Protein AF-A0A933BM04-F1 (afdb_monomer)

Mean predicted aligned error: 14.07 Å

Nearest PDB structures (foldseek):
  3cnq-assembly1_P  TM=7.559E-01  e=2.272E-02  Bacillus amyloliquefaciens
  8gkp-assembly2_J  TM=4.629E-01  e=4.193E-02  Aspergillus fumigatus Af293
  3ia0-assembly1_A  TM=4.689E-01  e=8.984E-01  Escherichia coli K-12
  4axi-assembly1_A  TM=4.474E-01  e=6.613E-01  Clostridioides difficile 630
  7c06-assembly8_V  TM=3.332E-01  e=3.679E+00  Schizosaccharomyces pombe 972h-

Solvent-accessible surface area (backbone atoms only — not comparable to full-atom values): 9909 Å² total; per-residue (Å²): 134,84,86,87,86,80,88,87,80,85,89,84,90,79,85,80,75,79,79,75,76,79,78,77,75,79,62,43,52,49,66,72,53,51,55,42,7,71,74,64,57,44,37,48,28,37,38,37,40,74,62,95,81,71,65,65,92,76,44,96,42,74,66,54,44,52,52,52,34,50,52,34,53,51,52,54,58,47,53,60,54,64,38,59,94,42,56,68,47,84,74,42,80,49,66,89,48,48,42,37,32,33,36,30,20,53,66,26,48,50,43,49,54,72,30,94,53,50,64,34,45,43,72,65,68,89,75,76,85,81,78,72,83,82,73,79,78,81,83,86,81,76,79,85,83,78,84,84,87,87,89,88,134

Radius of gyration: 33.03 Å; Cα contacts (8 Å, |Δi|>4): 166; chains: 1; bounding box: 132×65×50 Å

Structure (mmCIF, N/CA/C/O backbone):
data_AF-A0A933BM04-F1
#
_entry.id   AF-A0A933BM04-F1
#
loop_
_atom_site.group_PDB
_atom_site.id
_atom_site.type_symbol
_atom_site.label_atom_id
_atom_site.label_alt_id
_atom_site.label_comp_id
_atom_site.label_asym_id
_atom_site.label_entity_id
_atom_site.label_seq_id
_atom_site.pdbx_PDB_ins_code
_atom_site.Cartn_x
_atom_site.Cartn_y
_atom_site.Cartn_z
_atom_site.occupancy
_atom_site.B_iso_or_equiv
_atom_site.auth_seq_id
_atom_site.auth_comp_id
_atom_site.auth_asym_id
_atom_site.auth_atom_id
_atom_site.pdbx_PDB_model_num
ATOM 1 N N . MET A 1 1 ? -63.195 -53.039 -25.013 1.00 43.38 1 MET A N 1
ATOM 2 C CA . MET A 1 1 ? -62.745 -54.274 -24.335 1.00 43.38 1 MET A CA 1
ATOM 3 C C . MET A 1 1 ? -61.601 -53.900 -23.401 1.00 43.38 1 MET A C 1
ATOM 5 O O . MET A 1 1 ? -60.732 -53.162 -23.844 1.00 43.38 1 MET A O 1
ATOM 9 N N . GLY A 1 2 ? -61.626 -54.316 -22.130 1.00 51.75 2 GLY A N 1
ATOM 10 C CA . GLY A 1 2 ? -60.440 -54.238 -21.255 1.00 51.75 2 GLY A CA 1
ATOM 11 C C . GLY A 1 2 ? -59.415 -55.338 -21.602 1.00 51.75 2 GLY A C 1
ATOM 12 O O . GLY A 1 2 ? -59.671 -56.084 -22.546 1.00 51.75 2 GLY A O 1
ATOM 13 N N . PRO A 1 3 ? -58.302 -55.477 -20.853 1.00 61.31 3 PRO A N 1
ATOM 14 C CA . PRO A 1 3 ? -58.324 -55.475 -19.390 1.00 61.31 3 PRO A CA 1
ATOM 15 C C . PRO A 1 3 ? -57.399 -54.455 -18.705 1.00 61.31 3 PRO A C 1
ATOM 17 O O . PRO A 1 3 ? -56.577 -53.780 -19.315 1.00 61.31 3 PRO A O 1
ATOM 20 N N . LYS A 1 4 ? -57.594 -54.347 -17.388 1.00 55.91 4 LYS A N 1
ATOM 21 C CA . LYS A 1 4 ? -56.831 -53.517 -16.451 1.00 55.91 4 LYS A CA 1
ATOM 22 C C . LYS A 1 4 ? -55.810 -54.404 -15.737 1.00 55.91 4 LYS A C 1
ATOM 24 O O . LYS A 1 4 ? -56.210 -55.462 -15.257 1.00 55.91 4 LYS A O 1
ATOM 29 N N . THR A 1 5 ? -54.600 -53.905 -15.499 1.00 57.09 5 THR A N 1
ATOM 30 C CA . THR A 1 5 ? -53.730 -54.440 -14.439 1.00 57.09 5 THR A CA 1
ATOM 31 C C . THR A 1 5 ? -53.141 -53.278 -13.641 1.00 57.09 5 THR A C 1
ATOM 33 O O . THR A 1 5 ? -52.682 -52.291 -14.209 1.00 57.09 5 THR A O 1
ATOM 36 N N . ARG A 1 6 ? -53.246 -53.362 -12.314 1.00 63.88 6 ARG A N 1
ATOM 37 C CA . ARG A 1 6 ? -52.754 -52.397 -11.312 1.00 63.88 6 ARG A CA 1
ATOM 38 C C . ARG A 1 6 ? -51.817 -53.136 -10.344 1.00 63.88 6 ARG A C 1
ATOM 40 O O . ARG A 1 6 ? -51.779 -54.361 -10.405 1.00 63.88 6 ARG A O 1
ATOM 47 N N . PHE A 1 7 ? -51.210 -52.394 -9.402 1.00 48.25 7 PHE A N 1
ATOM 48 C CA . PHE A 1 7 ? -50.323 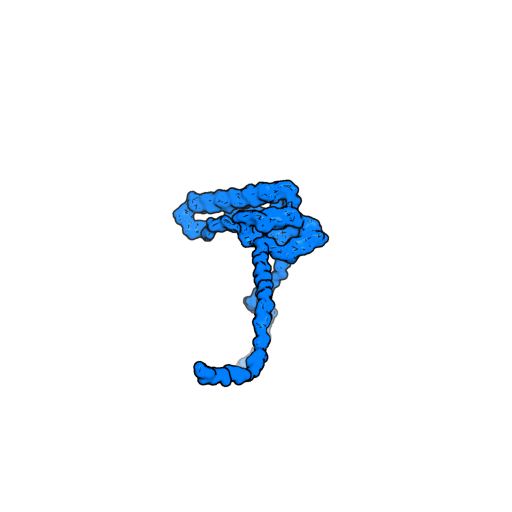-52.880 -8.318 1.00 48.25 7 PHE A CA 1
ATOM 49 C C . PHE A 1 7 ? -48.923 -53.301 -8.829 1.00 48.25 7 PHE A C 1
ATOM 51 O O . PHE A 1 7 ? -48.811 -53.706 -9.977 1.00 48.25 7 PHE A O 1
ATOM 58 N N . PHE A 1 8 ? -47.796 -53.221 -8.108 1.00 46.62 8 PHE A N 1
ATOM 59 C CA . PHE A 1 8 ? -47.396 -52.751 -6.756 1.00 46.62 8 PHE A CA 1
ATOM 60 C C . PHE A 1 8 ? -45.856 -52.462 -6.822 1.00 46.62 8 PHE A C 1
ATOM 62 O O . PHE A 1 8 ? -45.262 -52.789 -7.844 1.00 46.62 8 PHE A O 1
ATOM 69 N N . LEU A 1 9 ? -45.082 -51.911 -5.869 1.00 41.41 9 LEU A N 1
ATOM 70 C CA . LEU A 1 9 ? -45.217 -51.288 -4.530 1.00 41.41 9 LEU A CA 1
ATOM 71 C C . LEU A 1 9 ? -43.882 -50.529 -4.250 1.00 41.41 9 LEU A C 1
ATOM 73 O O . LEU A 1 9 ? -42.860 -50.962 -4.7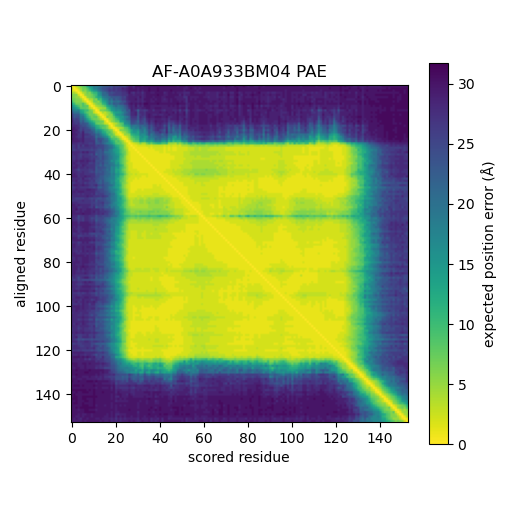70 1.00 41.41 9 LEU A O 1
ATOM 77 N N . SER A 1 10 ? -43.857 -49.500 -3.376 1.00 46.53 10 SER A N 1
ATOM 78 C CA . SER A 1 10 ? -42.660 -48.743 -2.892 1.00 46.53 10 SER A CA 1
ATOM 79 C C . SER A 1 10 ? -41.875 -47.935 -3.958 1.00 46.53 10 SER A C 1
ATOM 81 O O . SER A 1 10 ? -41.697 -48.384 -5.077 1.00 46.53 10 SER A O 1
ATOM 83 N N . GLY A 1 11 ? -41.380 -46.713 -3.732 1.00 47.91 11 GLY A N 1
ATOM 84 C CA . GLY A 1 11 ? -41.292 -45.909 -2.510 1.00 47.91 11 GLY A CA 1
ATOM 85 C C . GLY A 1 11 ? -39.872 -45.883 -1.944 1.00 47.91 11 GLY A C 1
ATOM 86 O O . GLY A 1 11 ? -39.573 -46.698 -1.083 1.00 47.91 11 GLY A O 1
ATOM 87 N N . TRP A 1 12 ? -39.035 -44.934 -2.387 1.00 50.34 12 TRP A N 1
ATOM 88 C CA . TRP A 1 12 ? -37.791 -44.533 -1.711 1.00 50.34 12 TRP A CA 1
ATOM 89 C C . TRP A 1 12 ? -37.562 -43.020 -1.833 1.00 50.34 12 TRP A C 1
ATOM 91 O O . TRP A 1 12 ? -37.926 -42.395 -2.827 1.00 50.34 12 TRP A O 1
ATOM 101 N N . VAL A 1 13 ? -37.001 -42.446 -0.770 1.00 52.75 13 VAL A N 1
ATOM 102 C CA . VAL A 1 13 ? -36.815 -41.005 -0.540 1.00 52.75 13 VAL A CA 1
ATOM 103 C C . VAL A 1 13 ? -35.455 -40.538 -1.055 1.00 52.75 13 VAL A C 1
ATOM 105 O O . VAL A 1 13 ? -34.457 -41.204 -0.805 1.00 52.75 13 VAL A O 1
ATOM 108 N N . ALA A 1 14 ? -35.401 -39.341 -1.647 1.00 54.16 14 ALA A N 1
ATOM 109 C CA . ALA A 1 14 ? -34.202 -38.496 -1.645 1.00 54.16 14 ALA A CA 1
ATOM 110 C C . ALA A 1 14 ? -34.580 -37.015 -1.844 1.00 54.16 14 ALA A C 1
ATOM 112 O O . ALA A 1 14 ? -34.514 -36.476 -2.947 1.00 54.16 14 ALA A O 1
ATOM 113 N N . LEU A 1 15 ? -34.991 -36.347 -0.761 1.00 54.12 15 LEU A N 1
ATOM 114 C CA . LEU A 1 15 ? -35.047 -34.885 -0.725 1.00 54.12 15 LEU A CA 1
ATOM 115 C C . LEU A 1 15 ? -33.603 -34.363 -0.753 1.00 54.12 15 LEU A C 1
ATOM 117 O O . LEU A 1 15 ? -32.909 -34.419 0.262 1.00 54.12 15 LEU A O 1
ATOM 121 N N . LEU A 1 16 ? -33.144 -33.879 -1.908 1.00 52.88 16 LEU A N 1
ATOM 122 C CA . LEU A 1 16 ? -31.844 -33.220 -2.031 1.00 52.88 16 LEU A CA 1
ATOM 123 C C . LEU A 1 16 ? -31.887 -31.870 -1.303 1.00 52.88 16 LEU A C 1
ATOM 125 O O . LEU A 1 16 ? -32.221 -30.842 -1.893 1.00 52.88 16 LEU A O 1
ATOM 129 N N . LEU A 1 17 ? -31.534 -31.874 -0.014 1.00 58.25 17 LEU A N 1
ATOM 130 C CA . LEU A 1 17 ? -31.118 -30.656 0.676 1.00 58.25 17 LEU A CA 1
ATOM 131 C C . LEU A 1 17 ? -29.902 -30.097 -0.070 1.00 58.25 17 LEU A C 1
ATOM 133 O O . LEU A 1 17 ? -28.831 -30.705 -0.069 1.00 58.25 17 LEU A O 1
ATOM 137 N N . GLY A 1 18 ? -30.073 -28.938 -0.701 1.00 49.19 18 GLY A N 1
ATOM 138 C CA . GLY A 1 18 ? -28.970 -28.198 -1.293 1.00 49.19 18 GLY A CA 1
ATOM 139 C C . GLY A 1 18 ? -28.035 -27.700 -0.198 1.00 49.19 18 GLY A C 1
ATOM 140 O O . GLY A 1 18 ? -28.265 -26.635 0.370 1.00 49.19 18 GLY A O 1
ATOM 141 N N . ILE A 1 19 ? -26.977 -28.461 0.092 1.00 66.56 19 ILE A N 1
ATOM 142 C CA . ILE A 1 19 ? -25.849 -27.972 0.884 1.00 66.56 19 ILE A CA 1
ATOM 143 C C . ILE A 1 19 ? -25.129 -26.938 0.018 1.00 66.56 19 ILE A C 1
ATOM 145 O O . ILE A 1 19 ? -24.265 -27.271 -0.792 1.00 66.56 19 ILE A O 1
ATOM 149 N N . GL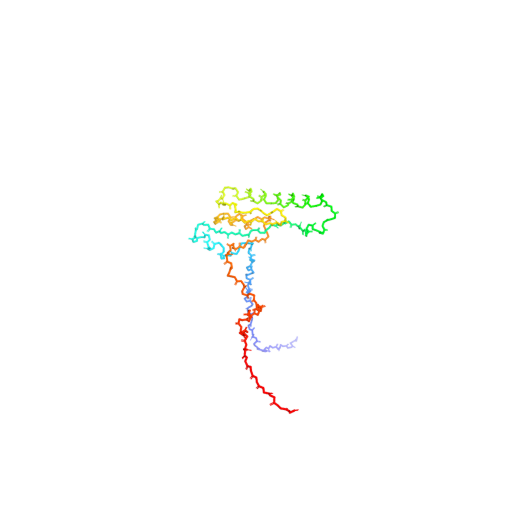Y A 1 20 ? -25.509 -25.672 0.178 1.00 54.19 20 GLY A N 1
ATOM 150 C CA . GLY A 1 20 ? -24.702 -24.564 -0.302 1.00 54.19 20 GLY A CA 1
ATOM 151 C C . GLY A 1 20 ? -23.394 -24.560 0.478 1.00 54.19 20 GLY A C 1
ATOM 152 O O . GLY A 1 20 ? -23.362 -24.092 1.614 1.00 54.19 20 GLY A O 1
ATOM 153 N N . MET A 1 21 ? -22.320 -25.093 -0.111 1.00 56.75 21 MET A N 1
ATOM 154 C CA . MET A 1 21 ? -20.980 -24.838 0.409 1.00 56.75 21 MET A CA 1
ATOM 155 C C . MET A 1 21 ? -20.723 -23.342 0.264 1.00 56.75 21 MET A C 1
ATOM 157 O O . MET A 1 21 ? -20.483 -22.853 -0.838 1.00 56.75 21 MET A O 1
ATOM 161 N N . ALA A 1 22 ? -20.796 -22.619 1.380 1.00 57.06 22 ALA A N 1
ATOM 162 C CA . ALA A 1 22 ? -20.309 -21.257 1.453 1.00 57.06 22 ALA A CA 1
ATOM 163 C C . ALA A 1 22 ? -18.797 -21.297 1.204 1.00 57.06 22 ALA A C 1
ATOM 165 O O . ALA A 1 22 ? -18.012 -21.627 2.092 1.00 57.06 22 ALA A O 1
ATOM 166 N N . THR A 1 23 ? -18.391 -21.004 -0.029 1.00 54.25 23 THR A N 1
ATOM 167 C CA . THR A 1 23 ? -16.996 -20.726 -0.349 1.00 54.25 23 THR A CA 1
ATOM 168 C C . THR A 1 23 ? -16.633 -19.429 0.354 1.00 54.25 23 THR A C 1
ATOM 170 O O . THR A 1 23 ? -16.940 -18.344 -0.142 1.00 54.25 23 THR A O 1
ATOM 173 N N . ALA A 1 24 ? -16.009 -19.538 1.525 1.00 56.88 24 ALA A N 1
ATOM 174 C CA . ALA A 1 24 ? -15.323 -18.415 2.133 1.00 56.88 24 ALA A CA 1
ATOM 175 C C . ALA A 1 24 ? -14.167 -18.031 1.201 1.00 56.88 24 ALA A C 1
ATOM 177 O O . ALA A 1 24 ? -13.101 -18.646 1.227 1.00 56.88 24 ALA A O 1
ATOM 178 N N . THR A 1 25 ? -14.405 -17.047 0.333 1.00 56.53 25 THR A N 1
ATOM 179 C CA . THR A 1 25 ? -13.326 -16.318 -0.327 1.00 56.53 25 THR A CA 1
ATOM 180 C C . THR A 1 25 ? -12.491 -15.709 0.786 1.00 56.53 25 THR A C 1
ATOM 182 O O . THR A 1 25 ? -12.953 -14.796 1.468 1.00 56.53 25 THR A O 1
ATOM 185 N N . ALA A 1 26 ? -11.294 -16.248 1.007 1.00 69.19 26 ALA A N 1
ATOM 186 C CA . ALA A 1 26 ? -10.322 -15.595 1.864 1.00 69.19 26 ALA A CA 1
ATOM 187 C C . ALA A 1 26 ? -10.013 -14.226 1.243 1.00 69.19 26 ALA A C 1
ATOM 189 O O . ALA A 1 26 ? -9.626 -14.157 0.074 1.00 69.19 26 ALA A O 1
ATOM 190 N N . GLY A 1 27 ? -10.262 -13.165 2.012 1.00 87.06 27 GLY A N 1
ATOM 191 C CA . GLY A 1 27 ? -9.954 -11.794 1.623 1.00 87.06 27 GLY A CA 1
ATOM 192 C C . GLY A 1 27 ? -8.453 -11.561 1.458 1.00 87.06 27 GLY A C 1
ATOM 193 O O . GLY A 1 27 ? -7.634 -12.441 1.749 1.00 87.06 27 GLY A O 1
ATOM 194 N N . VAL A 1 28 ? -8.075 -10.365 1.013 1.00 96.06 28 VAL A N 1
ATOM 195 C CA . VAL A 1 28 ? -6.651 -9.981 0.957 1.00 96.06 28 VAL A CA 1
ATOM 196 C C . VAL A 1 28 ? -6.076 -9.695 2.352 1.00 96.06 28 VAL A C 1
ATOM 198 O O . VAL A 1 28 ? -4.861 -9.779 2.530 1.00 96.06 28 VAL A O 1
ATOM 201 N N . VAL A 1 29 ? -6.929 -9.420 3.342 1.00 97.12 29 VAL A N 1
ATOM 202 C CA . VAL A 1 29 ? -6.619 -9.266 4.767 1.00 97.12 29 VAL A CA 1
ATOM 203 C C . VAL A 1 29 ? -7.066 -10.515 5.549 1.00 97.12 29 VAL A C 1
ATOM 205 O O . VAL A 1 29 ? -8.263 -10.791 5.654 1.00 97.12 29 VAL A O 1
ATOM 208 N N . PRO A 1 30 ? -6.141 -11.265 6.175 1.00 96.81 30 PRO A N 1
ATOM 209 C CA . PRO A 1 30 ? -6.487 -12.388 7.040 1.00 96.81 30 PRO A CA 1
ATOM 210 C C . PRO A 1 30 ? -7.244 -11.950 8.301 1.00 96.81 30 PRO A C 1
ATOM 212 O O . PRO A 1 30 ? -6.858 -10.991 8.971 1.00 96.81 30 PRO A O 1
ATOM 215 N N . GLU A 1 31 ? -8.254 -12.727 8.699 1.00 96.31 31 GLU A N 1
ATOM 216 C CA . GLU A 1 31 ? -9.072 -12.475 9.898 1.00 96.31 31 GLU A CA 1
ATOM 217 C C . GLU A 1 31 ? -8.217 -12.293 11.165 1.00 96.31 31 GLU A C 1
ATOM 219 O O . GLU A 1 31 ? -8.463 -11.383 11.946 1.00 96.31 31 GLU A O 1
ATOM 224 N N . ALA A 1 32 ? -7.127 -13.055 11.321 1.00 96.00 32 ALA A N 1
ATOM 225 C CA . ALA A 1 32 ? -6.198 -12.920 12.448 1.00 96.00 32 ALA A CA 1
ATOM 226 C C . ALA A 1 32 ? -5.561 -11.515 12.582 1.00 96.00 32 ALA A C 1
ATOM 228 O O . ALA A 1 32 ? -5.256 -11.083 13.697 1.00 96.00 32 ALA A O 1
ATOM 229 N N . VAL A 1 33 ? -5.377 -10.792 11.468 1.00 97.50 33 VAL A N 1
ATOM 230 C CA . VAL A 1 33 ? -4.843 -9.417 11.436 1.00 97.50 33 VAL A CA 1
ATOM 231 C C . VAL A 1 33 ? -5.911 -8.419 11.897 1.00 97.50 33 VAL A C 1
ATOM 233 O O . VAL A 1 33 ? -5.626 -7.543 12.716 1.00 97.50 33 VAL A O 1
ATOM 236 N N . VAL A 1 34 ? -7.154 -8.601 11.437 1.00 97.81 34 VAL A N 1
ATOM 237 C CA . VAL A 1 34 ? -8.344 -7.849 11.884 1.00 97.81 34 VAL A CA 1
ATOM 238 C C . VAL A 1 34 ? -8.534 -8.004 13.394 1.00 97.81 34 VAL A C 1
ATOM 240 O O . VAL A 1 34 ? -8.635 -7.017 14.124 1.00 97.81 34 VAL A O 1
ATOM 243 N N . ASP A 1 35 ? -8.476 -9.242 13.872 1.00 97.12 35 ASP A N 1
ATOM 244 C CA . ASP A 1 35 ? -8.563 -9.636 15.276 1.00 97.12 35 ASP A CA 1
ATOM 245 C C . ASP A 1 35 ? -7.493 -8.971 16.155 1.00 97.12 35 ASP A C 1
ATOM 247 O O . ASP A 1 35 ? -7.749 -8.550 17.289 1.00 97.12 35 ASP A O 1
ATOM 251 N N . ARG A 1 36 ? -6.264 -8.874 15.634 1.00 96.69 36 ARG A N 1
ATOM 252 C CA . ARG A 1 36 ? -5.137 -8.219 16.306 1.00 96.69 36 ARG A CA 1
ATOM 253 C C . ARG A 1 36 ? -5.384 -6.715 16.430 1.00 96.69 36 ARG A C 1
ATOM 255 O O . ARG A 1 36 ? -5.294 -6.186 17.538 1.00 96.69 36 ARG A O 1
ATOM 262 N N . ALA A 1 37 ? -5.782 -6.059 15.338 1.00 97.19 37 ALA A N 1
ATOM 263 C CA . ALA A 1 37 ? -6.123 -4.636 15.326 1.00 97.19 37 ALA A CA 1
ATOM 264 C C . ALA A 1 37 ? -7.309 -4.308 16.248 1.00 97.19 37 ALA A C 1
ATOM 266 O O . ALA A 1 37 ? -7.286 -3.291 16.937 1.00 97.19 37 ALA A O 1
ATOM 267 N N . ALA A 1 38 ? -8.322 -5.176 16.316 1.00 97.50 38 ALA A N 1
ATOM 268 C CA . ALA A 1 38 ? -9.472 -4.998 17.201 1.00 97.50 38 ALA A CA 1
ATOM 269 C C . ALA A 1 38 ? -9.095 -5.056 18.695 1.00 97.50 38 ALA A C 1
ATOM 271 O O . ALA A 1 38 ? -9.695 -4.350 19.506 1.00 97.50 38 ALA A O 1
ATOM 272 N N . ARG A 1 39 ? -8.093 -5.868 19.068 1.00 97.50 39 ARG A N 1
ATOM 273 C CA . ARG A 1 39 ? -7.602 -5.975 20.456 1.00 97.50 39 ARG A CA 1
ATOM 274 C C . ARG A 1 39 ? -6.596 -4.892 20.845 1.00 97.50 39 ARG A C 1
ATOM 276 O O . ARG A 1 39 ? -6.570 -4.500 22.007 1.00 97.50 39 ARG A O 1
ATOM 283 N N . GLU A 1 40 ? -5.753 -4.450 19.914 1.00 97.00 40 GLU A N 1
ATOM 284 C CA . GLU A 1 40 ? -4.602 -3.574 20.207 1.00 97.00 40 GLU A CA 1
ATOM 285 C C . GLU A 1 40 ? -4.748 -2.147 19.650 1.00 97.00 40 GLU A C 1
ATOM 287 O O . GLU A 1 40 ? -3.912 -1.287 19.914 1.00 97.00 40 GLU A O 1
ATOM 292 N N . GLY A 1 41 ? -5.825 -1.866 18.910 1.00 97.44 41 GLY A N 1
ATOM 293 C CA . GLY A 1 41 ? -6.106 -0.583 18.254 1.00 97.44 41 GLY A CA 1
ATOM 294 C C . GLY A 1 41 ? -5.409 -0.432 16.899 1.00 97.44 41 GLY A C 1
ATOM 295 O O . GLY A 1 41 ? -6.023 0.041 15.938 1.00 97.44 41 GLY A O 1
ATOM 296 N N . THR A 1 42 ? -4.155 -0.879 16.803 1.00 97.94 42 THR A N 1
ATOM 297 C CA . THR A 1 42 ? -3.384 -0.978 15.558 1.00 97.94 42 THR A CA 1
ATOM 298 C C . THR A 1 42 ? -2.664 -2.322 15.441 1.00 97.94 42 THR A C 1
ATOM 300 O O . THR A 1 42 ? -2.481 -3.047 16.417 1.00 97.94 42 THR A O 1
ATOM 303 N N . VAL A 1 43 ? -2.256 -2.672 14.223 1.00 98.12 43 VAL A N 1
ATOM 304 C CA . VAL A 1 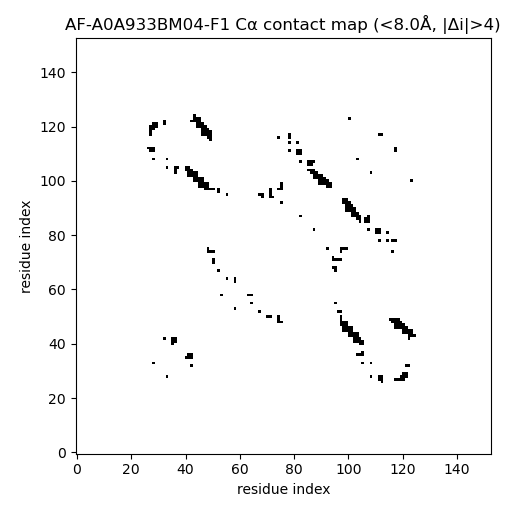43 ? -1.408 -3.832 13.922 1.00 98.12 43 VAL A CA 1
ATOM 305 C C . VAL A 1 43 ? -0.370 -3.450 12.867 1.00 98.12 43 VAL A C 1
ATOM 307 O O . VAL A 1 43 ? -0.634 -2.612 12.003 1.00 98.12 43 VAL A O 1
ATOM 310 N N . ARG A 1 44 ? 0.827 -4.041 12.936 1.00 98.44 44 ARG A N 1
ATOM 311 C CA . ARG A 1 44 ? 1.851 -3.884 11.896 1.00 98.44 44 ARG A CA 1
ATOM 312 C C . ARG A 1 44 ? 1.629 -4.908 10.790 1.00 98.44 44 ARG A C 1
ATOM 314 O O . ARG A 1 44 ? 1.445 -6.089 11.080 1.00 98.44 44 ARG A O 1
ATOM 321 N N . VAL A 1 45 ? 1.687 -4.464 9.541 1.00 98.56 45 VAL A N 1
ATOM 322 C CA . VAL A 1 45 ? 1.456 -5.299 8.361 1.00 98.56 45 VAL A CA 1
ATOM 323 C C . VAL A 1 45 ? 2.459 -5.030 7.247 1.00 98.56 45 VAL A C 1
ATOM 325 O O . VAL A 1 45 ? 2.921 -3.901 7.061 1.00 98.56 45 VAL A O 1
ATOM 328 N N . ILE A 1 46 ? 2.731 -6.068 6.462 1.00 98.56 46 ILE A N 1
ATOM 329 C CA . ILE A 1 46 ? 3.331 -5.973 5.136 1.00 98.56 46 ILE A CA 1
ATOM 330 C C . ILE A 1 46 ? 2.202 -6.087 4.106 1.00 98.56 46 ILE A C 1
ATOM 332 O O . ILE A 1 46 ? 1.465 -7.068 4.086 1.00 98.56 46 ILE A O 1
ATOM 336 N N . VAL A 1 47 ? 2.058 -5.074 3.254 1.00 98.62 47 VAL A N 1
ATOM 337 C CA . VAL A 1 47 ? 1.063 -5.011 2.175 1.00 98.62 47 VAL A CA 1
ATOM 338 C C . VAL A 1 47 ? 1.760 -5.278 0.847 1.00 98.62 47 VAL A C 1
ATOM 340 O O . VAL A 1 47 ? 2.695 -4.555 0.492 1.00 98.62 47 VAL A O 1
ATOM 343 N N . GLN A 1 48 ? 1.292 -6.277 0.100 1.00 98.50 48 GLN A N 1
ATOM 344 C CA . GLN A 1 48 ? 1.717 -6.556 -1.271 1.00 98.50 48 GLN A CA 1
ATOM 345 C C . GLN A 1 48 ? 0.819 -5.815 -2.269 1.00 98.50 48 GLN A C 1
ATOM 347 O O . GLN A 1 48 ? -0.408 -5.876 -2.180 1.00 98.50 48 GLN A O 1
ATOM 352 N N . LEU A 1 49 ? 1.423 -5.154 -3.255 1.00 98.69 49 LEU A N 1
ATOM 353 C CA . LEU A 1 49 ? 0.720 -4.372 -4.272 1.00 98.69 49 LEU A CA 1
ATOM 354 C C . LEU A 1 49 ? 0.652 -5.096 -5.621 1.00 98.69 49 LEU A C 1
ATOM 356 O O . LEU A 1 49 ? 1.567 -5.824 -6.011 1.00 98.69 49 LEU A O 1
ATOM 360 N N . ARG A 1 50 ? -0.420 -4.831 -6.373 1.00 98.06 50 ARG A N 1
ATOM 361 C CA . ARG A 1 50 ? -0.718 -5.400 -7.696 1.00 98.06 50 ARG A CA 1
ATOM 362 C C . ARG A 1 50 ? 0.088 -4.722 -8.808 1.00 98.06 50 ARG A C 1
ATOM 364 O O . ARG A 1 50 ? -0.466 -4.127 -9.728 1.00 98.06 50 ARG A O 1
ATOM 371 N N . VAL A 1 51 ? 1.414 -4.819 -8.722 1.00 97.75 51 VAL A N 1
ATOM 372 C CA . VAL A 1 51 ? 2.363 -4.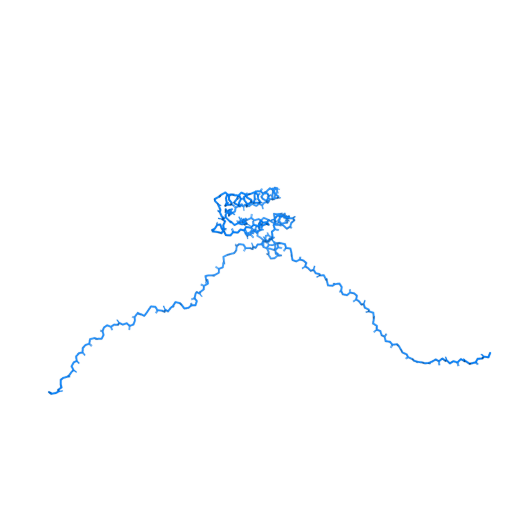292 -9.716 1.00 97.75 51 VAL A CA 1
ATOM 373 C C . VAL A 1 51 ? 3.190 -5.441 -10.281 1.00 97.75 51 VAL A C 1
ATOM 375 O O . VAL A 1 51 ? 3.796 -6.208 -9.538 1.00 97.75 51 VAL A O 1
ATOM 378 N N . SER A 1 52 ? 3.237 -5.555 -11.608 1.00 95.88 52 SER A N 1
ATOM 379 C CA . SER A 1 52 ? 4.107 -6.526 -12.279 1.00 95.88 52 SER A CA 1
ATOM 380 C C . SER A 1 52 ? 5.554 -6.036 -12.257 1.00 95.88 52 SER A C 1
ATOM 382 O O . SER A 1 52 ? 5.849 -4.979 -12.810 1.00 95.88 52 SER A O 1
ATOM 384 N N . THR A 1 53 ? 6.453 -6.809 -11.650 1.00 96.44 53 THR A N 1
ATOM 385 C CA . THR A 1 53 ? 7.885 -6.487 -11.544 1.00 96.44 53 THR A CA 1
ATOM 386 C C . THR A 1 53 ? 8.755 -7.660 -11.988 1.00 96.44 53 THR A C 1
ATOM 388 O O . THR A 1 53 ? 8.332 -8.815 -11.921 1.00 96.44 53 THR A O 1
ATOM 391 N N . ARG A 1 54 ? 9.996 -7.379 -12.387 1.00 96.88 54 ARG A N 1
ATOM 392 C CA . ARG A 1 54 ? 11.066 -8.364 -12.612 1.00 96.88 54 ARG A CA 1
ATOM 393 C C . ARG A 1 54 ? 12.309 -7.997 -11.793 1.00 96.88 54 ARG A C 1
ATOM 395 O O . ARG A 1 54 ? 12.447 -6.830 -11.411 1.00 96.88 54 ARG A O 1
ATOM 402 N N . PRO A 1 55 ? 13.223 -8.949 -11.527 1.00 96.31 55 PRO A N 1
ATOM 403 C CA . PRO A 1 55 ? 14.531 -8.636 -10.962 1.00 96.31 55 PRO A CA 1
ATOM 404 C C . PRO A 1 55 ? 15.234 -7.571 -11.810 1.00 96.31 55 PRO A C 1
ATOM 406 O O . PRO A 1 55 ? 15.342 -7.713 -13.024 1.00 96.31 55 PRO A O 1
ATOM 409 N N . GLU A 1 56 ? 15.718 -6.493 -11.191 1.00 94.94 56 GLU A N 1
ATOM 410 C CA . GLU A 1 56 ? 16.253 -5.347 -11.945 1.00 94.94 56 GLU A CA 1
ATOM 411 C C . GLU A 1 56 ? 17.492 -5.699 -12.785 1.00 94.94 56 GLU A C 1
ATOM 413 O O . GLU A 1 56 ? 17.706 -5.102 -13.833 1.00 94.94 56 GLU A O 1
ATOM 418 N N . GLY A 1 57 ? 18.261 -6.719 -12.383 1.00 95.62 57 GLY A N 1
ATOM 419 C CA . GLY A 1 57 ? 19.380 -7.255 -13.170 1.00 95.62 57 GLY A CA 1
ATOM 420 C C . GLY A 1 57 ? 18.973 -8.012 -14.445 1.00 95.62 57 GLY A C 1
ATOM 421 O O . GLY A 1 57 ? 19.833 -8.297 -15.272 1.00 95.62 57 GLY A O 1
ATOM 422 N N . GLU A 1 58 ? 17.685 -8.325 -14.621 1.00 96.38 58 GLU A N 1
ATOM 423 C CA . GLU A 1 58 ? 17.114 -8.896 -15.852 1.00 96.38 58 GLU A CA 1
ATOM 424 C C . GLU A 1 58 ? 16.492 -7.818 -16.763 1.00 96.38 58 GLU A C 1
ATOM 426 O O . GLU A 1 58 ? 16.028 -8.121 -17.866 1.00 96.38 58 GLU A O 1
ATOM 431 N N . LEU A 1 59 ? 16.455 -6.554 -16.324 1.00 95.50 59 LEU A N 1
ATOM 432 C CA . LEU A 1 59 ? 15.945 -5.441 -17.122 1.00 95.50 59 LEU A CA 1
ATOM 433 C C . LEU A 1 59 ? 17.038 -4.936 -18.073 1.00 95.50 59 LEU A C 1
ATOM 435 O O . LEU A 1 59 ? 18.131 -4.562 -17.660 1.00 95.50 59 LEU A O 1
ATOM 439 N N . GLY A 1 60 ? 16.729 -4.903 -19.372 1.00 92.56 60 GLY A N 1
ATOM 440 C CA . GLY A 1 60 ? 17.711 -4.631 -20.429 1.00 92.56 60 GLY A CA 1
ATOM 441 C C . GLY A 1 60 ? 18.228 -3.188 -20.532 1.00 92.56 60 GLY A C 1
ATOM 442 O O . GLY A 1 60 ? 19.054 -2.920 -21.402 1.00 92.56 60 GLY A O 1
ATOM 443 N N . SER A 1 61 ? 17.751 -2.251 -19.706 1.00 96.88 61 SER A N 1
ATOM 444 C CA . SER A 1 61 ? 18.236 -0.864 -19.686 1.00 96.88 61 SER A CA 1
ATOM 445 C C . SER A 1 61 ? 17.976 -0.155 -18.345 1.00 96.88 61 SER A C 1
ATOM 447 O O . SER A 1 61 ? 17.029 -0.511 -17.636 1.00 96.88 61 SER A O 1
ATOM 449 N N . PRO A 1 62 ? 18.750 0.900 -18.011 1.00 97.31 62 PRO A N 1
ATOM 450 C CA . PRO A 1 62 ? 18.467 1.766 -16.861 1.00 97.31 62 PRO A CA 1
ATOM 451 C C . PRO A 1 62 ? 17.079 2.421 -16.915 1.00 97.31 62 PRO A C 1
ATOM 453 O O . PRO A 1 62 ? 16.429 2.557 -15.883 1.00 97.31 62 PRO A O 1
ATOM 456 N N . ASP A 1 63 ? 16.589 2.766 -18.110 1.00 98.12 63 ASP A N 1
ATOM 457 C CA . ASP A 1 63 ? 15.259 3.365 -18.287 1.00 98.12 63 ASP A CA 1
ATOM 458 C C . ASP A 1 63 ? 14.136 2.387 -17.909 1.00 98.12 63 ASP A C 1
ATOM 460 O O . ASP A 1 63 ? 13.128 2.786 -17.324 1.00 98.12 63 ASP A O 1
ATOM 464 N N . ALA A 1 64 ? 14.318 1.088 -18.178 1.00 97.81 64 ALA A N 1
ATOM 465 C CA . ALA A 1 64 ? 13.376 0.054 -17.755 1.00 97.81 64 ALA A CA 1
ATOM 466 C C . ALA A 1 64 ? 13.356 -0.106 -16.223 1.00 97.81 64 ALA A C 1
ATOM 468 O O . ALA A 1 64 ? 12.281 -0.256 -15.640 1.00 97.81 64 ALA A O 1
ATOM 469 N N . VAL A 1 65 ? 14.519 -0.004 -15.562 1.00 98.25 65 VAL A N 1
ATOM 470 C CA . VAL A 1 65 ? 14.619 0.025 -14.089 1.00 98.25 65 VAL A CA 1
ATOM 471 C C . VAL A 1 65 ? 13.891 1.249 -13.524 1.00 98.25 65 VAL A C 1
ATOM 473 O O . VAL A 1 65 ? 13.050 1.111 -12.634 1.00 98.25 65 VAL A O 1
ATOM 476 N N . ALA A 1 66 ? 14.154 2.440 -14.070 1.00 98.12 66 ALA A N 1
ATOM 477 C CA . ALA A 1 66 ? 13.503 3.679 -13.646 1.00 98.12 66 ALA A CA 1
ATOM 478 C C . ALA A 1 66 ? 11.975 3.617 -13.822 1.00 98.12 66 ALA A C 1
ATOM 480 O O . ALA A 1 66 ? 11.232 3.981 -12.909 1.00 98.12 66 ALA A O 1
ATOM 481 N N . SER A 1 67 ? 11.501 3.083 -14.953 1.00 98.12 67 SER A N 1
ATOM 482 C CA . SER A 1 67 ? 10.074 2.885 -15.228 1.00 98.12 67 SER A CA 1
ATOM 483 C C . SER A 1 67 ? 9.416 1.913 -14.238 1.00 98.12 67 SER A C 1
ATOM 485 O O . SER A 1 67 ? 8.344 2.218 -13.709 1.00 98.12 67 SER A O 1
ATOM 487 N N . GLN A 1 68 ? 10.072 0.792 -13.906 1.00 98.31 68 GLN A N 1
ATOM 488 C CA . GLN A 1 68 ? 9.573 -0.152 -12.900 1.00 98.31 68 GLN A CA 1
ATOM 489 C C . GLN A 1 68 ? 9.460 0.501 -11.514 1.00 98.31 68 GLN A C 1
ATOM 491 O O . GLN A 1 68 ? 8.407 0.410 -10.879 1.00 98.31 68 GLN A O 1
ATOM 496 N N . ARG A 1 69 ? 10.505 1.202 -11.056 1.00 98.38 69 ARG A N 1
ATOM 497 C CA . ARG A 1 69 ? 10.491 1.913 -9.763 1.00 98.38 69 ARG A CA 1
ATOM 498 C C . ARG A 1 69 ? 9.425 3.008 -9.721 1.00 98.38 69 ARG A C 1
ATOM 500 O O . ARG A 1 69 ? 8.731 3.147 -8.716 1.00 98.38 69 ARG A O 1
ATOM 507 N N . GLN A 1 70 ? 9.223 3.736 -10.821 1.00 98.50 70 GLN A N 1
ATOM 508 C CA . GLN A 1 70 ? 8.149 4.726 -10.932 1.00 98.50 70 GLN A CA 1
ATOM 509 C C . GLN A 1 70 ? 6.757 4.079 -10.829 1.00 98.50 70 GLN A C 1
ATOM 511 O O . GLN A 1 70 ? 5.889 4.626 -10.147 1.00 98.50 70 GLN A O 1
ATOM 516 N N . ALA A 1 71 ? 6.537 2.915 -11.450 1.00 98.44 71 ALA A N 1
ATOM 517 C CA . ALA A 1 71 ? 5.275 2.180 -11.342 1.00 98.44 71 ALA A CA 1
ATOM 518 C C . ALA A 1 71 ? 5.008 1.685 -9.906 1.00 98.44 71 ALA A C 1
ATOM 520 O O . ALA A 1 71 ? 3.890 1.829 -9.407 1.00 98.44 71 ALA A O 1
ATOM 521 N N . ILE A 1 72 ? 6.039 1.178 -9.217 1.00 98.62 72 ILE A N 1
ATOM 522 C CA . ILE A 1 72 ? 5.977 0.800 -7.795 1.00 98.62 72 ILE A CA 1
ATOM 523 C C . ILE A 1 72 ? 5.594 2.016 -6.935 1.00 98.62 72 ILE A C 1
ATOM 525 O O . ILE A 1 72 ? 4.596 1.969 -6.212 1.00 98.62 72 ILE A O 1
ATOM 529 N N . ALA A 1 73 ? 6.324 3.128 -7.066 1.00 98.69 73 ALA A N 1
ATOM 530 C CA . ALA A 1 73 ? 6.090 4.350 -6.294 1.00 98.69 73 ALA A CA 1
ATOM 531 C C . ALA A 1 73 ? 4.703 4.969 -6.552 1.00 98.69 73 ALA A C 1
ATOM 533 O O . ALA A 1 73 ? 4.068 5.491 -5.628 1.00 98.69 73 ALA A O 1
ATOM 534 N N . ALA A 1 74 ? 4.201 4.889 -7.788 1.00 98.69 74 ALA A N 1
ATOM 535 C CA . ALA A 1 74 ? 2.857 5.338 -8.142 1.00 98.69 74 ALA A CA 1
ATOM 536 C C . ALA A 1 74 ? 1.770 4.488 -7.462 1.00 98.69 74 ALA A C 1
ATOM 538 O O . ALA A 1 74 ? 0.849 5.055 -6.871 1.00 98.69 74 ALA A O 1
ATOM 539 N N . ALA A 1 75 ? 1.897 3.156 -7.479 1.00 98.69 75 ALA A N 1
ATOM 540 C CA . ALA A 1 75 ? 0.953 2.254 -6.816 1.00 98.69 75 ALA A CA 1
ATOM 541 C C . ALA A 1 75 ? 0.967 2.423 -5.286 1.00 98.69 75 ALA A C 1
ATOM 543 O O . ALA A 1 75 ? -0.091 2.523 -4.665 1.00 98.69 75 ALA A O 1
ATOM 544 N N . GLN A 1 76 ? 2.156 2.550 -4.686 1.00 98.69 76 GLN A N 1
ATOM 545 C CA . GLN A 1 76 ? 2.321 2.862 -3.262 1.00 98.69 76 GLN A CA 1
ATOM 546 C C . GLN A 1 76 ? 1.624 4.179 -2.899 1.00 98.69 76 GLN A C 1
ATOM 548 O O . GLN A 1 76 ? 0.838 4.233 -1.955 1.00 98.69 76 GLN A O 1
ATOM 553 N N . SER A 1 77 ? 1.853 5.232 -3.688 1.00 98.75 77 SER A N 1
ATOM 554 C CA . SER A 1 77 ? 1.224 6.543 -3.482 1.00 98.75 77 SER A CA 1
ATOM 555 C C . SER A 1 77 ? -0.293 6.524 -3.680 1.00 98.75 77 SER A C 1
ATOM 557 O O . SER A 1 77 ? -0.979 7.384 -3.134 1.00 98.75 77 SER A O 1
ATOM 559 N N . ALA A 1 78 ? -0.825 5.599 -4.483 1.00 98.75 78 ALA A N 1
ATOM 560 C CA . ALA A 1 78 ? -2.258 5.446 -4.698 1.00 98.75 78 ALA A CA 1
ATOM 561 C C . ALA A 1 78 ? -2.934 4.752 -3.504 1.00 98.75 78 ALA A C 1
ATOM 563 O O . ALA A 1 78 ? -3.873 5.320 -2.953 1.00 98.75 78 ALA A O 1
ATOM 564 N N . VAL A 1 79 ? -2.386 3.637 -3.003 1.00 98.62 79 VAL A N 1
ATOM 565 C CA . VAL A 1 79 ? -2.901 2.984 -1.781 1.00 98.62 79 VAL A CA 1
ATOM 566 C C . VAL A 1 79 ? -2.858 3.928 -0.578 1.00 98.62 79 VAL A C 1
ATOM 568 O O . VAL A 1 79 ? -3.842 4.059 0.139 1.00 98.62 79 VAL A O 1
ATOM 571 N N . LEU A 1 80 ? -1.774 4.688 -0.382 1.00 98.69 80 LEU A N 1
ATOM 572 C CA . LEU A 1 80 ? -1.700 5.658 0.724 1.00 98.69 80 LEU A CA 1
ATOM 573 C C . LEU A 1 80 ? -2.748 6.791 0.633 1.00 98.69 80 LEU A C 1
ATOM 575 O O . LEU A 1 80 ? -3.072 7.401 1.655 1.00 98.69 80 LEU A O 1
ATOM 579 N N . LYS A 1 81 ? -3.300 7.065 -0.560 1.00 98.62 81 LYS A N 1
ATOM 580 C CA . LYS A 1 81 ? -4.444 7.978 -0.744 1.00 98.62 81 LYS A CA 1
ATOM 581 C C . LYS A 1 81 ? -5.777 7.299 -0.443 1.00 98.62 81 LYS A C 1
ATOM 583 O O . LYS A 1 81 ? -6.639 7.954 0.127 1.00 98.62 81 LYS A O 1
ATOM 588 N N . GLU A 1 82 ? -5.941 6.022 -0.782 1.00 98.38 82 GLU A N 1
ATOM 589 C CA . GLU A 1 82 ? -7.128 5.229 -0.413 1.00 98.38 82 GLU A CA 1
ATOM 590 C C . GLU A 1 82 ? -7.256 5.091 1.113 1.00 98.38 82 GLU A C 1
ATOM 592 O O . GLU A 1 82 ? -8.357 5.148 1.649 1.00 98.38 82 GLU A O 1
ATOM 597 N N . LEU A 1 83 ? -6.130 5.036 1.836 1.00 98.50 83 LEU A N 1
ATOM 598 C CA . LEU A 1 83 ? -6.111 5.059 3.304 1.00 98.50 83 LEU A CA 1
ATOM 599 C C . LEU A 1 83 ? -6.374 6.447 3.925 1.00 98.50 83 LEU A C 1
ATOM 601 O O . LEU A 1 83 ? -6.435 6.562 5.153 1.00 98.50 83 LEU A O 1
ATOM 605 N N . ALA A 1 84 ? -6.499 7.524 3.143 1.00 97.38 84 ALA A N 1
ATOM 606 C CA . ALA A 1 84 ? -6.701 8.864 3.693 1.00 97.38 84 ALA A CA 1
ATOM 607 C C . ALA A 1 84 ? -8.033 8.965 4.463 1.00 97.38 84 ALA A C 1
ATOM 609 O O . ALA A 1 84 ? -9.081 8.544 3.988 1.00 97.38 84 ALA A O 1
ATOM 610 N N . GLY A 1 85 ? -7.990 9.537 5.670 1.00 97.12 85 GLY A N 1
ATOM 611 C CA . GLY A 1 85 ? -9.135 9.566 6.592 1.00 97.12 85 GLY A CA 1
ATOM 612 C C . GLY A 1 85 ? -9.212 8.365 7.544 1.00 97.12 85 GLY A C 1
ATOM 613 O O . GLY A 1 85 ? -9.962 8.418 8.516 1.00 97.12 85 GLY A O 1
ATOM 614 N N . THR A 1 86 ? -8.396 7.328 7.336 1.00 98.12 86 THR A N 1
ATOM 615 C CA . THR A 1 86 ? -8.180 6.244 8.310 1.00 98.12 86 THR A CA 1
ATOM 616 C C . THR A 1 86 ? -6.958 6.532 9.195 1.00 98.12 86 THR A C 1
ATOM 618 O O . THR A 1 86 ? -6.177 7.447 8.924 1.00 98.12 86 THR A O 1
ATOM 621 N N . SER A 1 87 ? -6.776 5.761 10.272 1.00 98.31 87 SER A N 1
ATOM 622 C CA . SER A 1 87 ? -5.569 5.851 11.105 1.00 98.31 87 SER A CA 1
ATOM 623 C C . SER A 1 87 ? -4.526 4.840 10.632 1.00 98.31 87 SER A C 1
ATOM 625 O O . SER A 1 87 ? -4.733 3.630 10.733 1.00 98.31 87 SER A O 1
ATOM 627 N N . TYR A 1 88 ? -3.406 5.346 10.117 1.00 98.62 88 TYR A N 1
ATOM 628 C CA . TYR A 1 88 ? -2.255 4.542 9.722 1.00 98.62 88 TYR A CA 1
ATOM 629 C C . TYR A 1 88 ? -0.936 5.312 9.902 1.00 98.62 88 TYR A C 1
ATOM 631 O O . TYR A 1 88 ? -0.912 6.542 9.998 1.00 98.62 88 TYR A O 1
ATOM 639 N N . ARG A 1 89 ? 0.181 4.582 9.901 1.00 98.56 89 ARG A N 1
ATOM 640 C CA . ARG A 1 89 ? 1.553 5.104 9.844 1.00 98.56 89 ARG A CA 1
ATOM 641 C C . ARG A 1 89 ? 2.361 4.286 8.843 1.00 98.56 89 ARG A C 1
ATOM 643 O O . ARG A 1 89 ? 2.356 3.061 8.890 1.00 98.56 89 ARG A O 1
ATOM 650 N N . VAL A 1 90 ? 3.112 4.956 7.971 1.00 98.44 90 VAL A N 1
ATOM 651 C CA . VAL A 1 90 ? 4.093 4.281 7.110 1.00 98.44 90 VAL A CA 1
ATOM 652 C C . VAL A 1 90 ? 5.329 3.935 7.940 1.00 98.44 90 VAL A C 1
ATOM 654 O O . VAL A 1 90 ? 5.970 4.827 8.493 1.00 98.44 90 VAL A O 1
ATOM 657 N N . ILE A 1 91 ? 5.659 2.646 8.026 1.00 98.25 91 ILE A N 1
ATOM 658 C CA . ILE A 1 91 ? 6.890 2.145 8.657 1.00 98.25 91 ILE A CA 1
ATOM 659 C C . ILE A 1 91 ? 8.007 2.093 7.612 1.00 98.25 91 ILE A C 1
ATOM 661 O O . ILE A 1 91 ? 9.133 2.512 7.882 1.00 98.25 91 ILE A O 1
ATOM 665 N N . ARG A 1 92 ? 7.704 1.588 6.407 1.00 98.25 92 ARG A N 1
ATOM 666 C CA . ARG A 1 92 ? 8.668 1.488 5.307 1.00 98.25 92 ARG A CA 1
ATOM 667 C C . ARG A 1 92 ? 7.997 1.482 3.937 1.00 98.25 92 ARG A C 1
ATOM 669 O O . ARG A 1 92 ? 7.039 0.750 3.708 1.00 98.25 92 ARG A O 1
ATOM 676 N N . THR A 1 93 ? 8.603 2.207 3.006 1.00 98.19 93 THR A N 1
ATOM 677 C CA . THR A 1 93 ? 8.341 2.102 1.568 1.00 98.19 93 THR A CA 1
ATOM 678 C C . THR A 1 93 ? 9.490 1.335 0.917 1.00 98.19 93 THR A C 1
ATOM 680 O O . THR A 1 93 ? 10.655 1.600 1.223 1.00 98.19 93 THR A O 1
ATOM 683 N N . TYR A 1 94 ? 9.184 0.366 0.054 1.00 97.88 94 TYR A N 1
ATOM 684 C CA . TYR A 1 94 ? 10.191 -0.429 -0.652 1.00 97.88 94 TYR A CA 1
ATOM 685 C C . TYR A 1 94 ? 10.363 0.092 -2.083 1.00 97.88 94 TYR A C 1
ATOM 687 O O . TYR A 1 94 ? 9.394 0.179 -2.824 1.00 97.88 94 TYR A O 1
ATOM 695 N N . GLU A 1 95 ? 11.583 0.454 -2.480 1.00 96.75 95 GLU A N 1
ATOM 696 C CA . GLU A 1 95 ? 11.824 1.103 -3.780 1.00 96.75 95 GLU A CA 1
ATOM 697 C C . GLU A 1 95 ? 11.781 0.121 -4.965 1.00 96.75 95 GLU A C 1
ATOM 699 O O . GLU A 1 95 ? 11.239 0.435 -6.020 1.00 96.75 95 GLU A O 1
ATOM 704 N N . THR A 1 96 ? 12.352 -1.074 -4.788 1.00 96.50 96 THR A N 1
ATOM 705 C CA . THR A 1 96 ? 12.602 -2.044 -5.871 1.00 96.50 96 THR A CA 1
ATOM 706 C C . THR A 1 96 ? 11.602 -3.201 -5.920 1.00 96.50 96 THR A C 1
ATOM 708 O O . THR A 1 96 ? 11.609 -3.978 -6.873 1.00 96.50 96 THR A O 1
ATOM 711 N N . ILE A 1 97 ? 10.739 -3.329 -4.905 1.00 97.50 97 ILE A N 1
ATOM 712 C CA . ILE A 1 97 ? 9.713 -4.375 -4.797 1.00 97.50 97 ILE A CA 1
ATOM 713 C C . ILE A 1 97 ? 8.359 -3.757 -4.408 1.00 97.50 97 ILE A C 1
ATOM 715 O O . ILE A 1 97 ? 8.337 -2.777 -3.660 1.00 97.50 97 ILE A O 1
ATOM 719 N N . PRO A 1 98 ? 7.223 -4.307 -4.876 1.00 98.06 98 PRO A N 1
ATOM 720 C CA . PRO A 1 98 ? 5.914 -3.667 -4.768 1.00 98.06 98 PRO A CA 1
ATOM 721 C C . PRO A 1 98 ? 5.253 -3.910 -3.403 1.00 98.06 98 PRO A C 1
ATOM 723 O O . PRO A 1 98 ? 4.204 -4.543 -3.309 1.00 98.06 98 PRO A O 1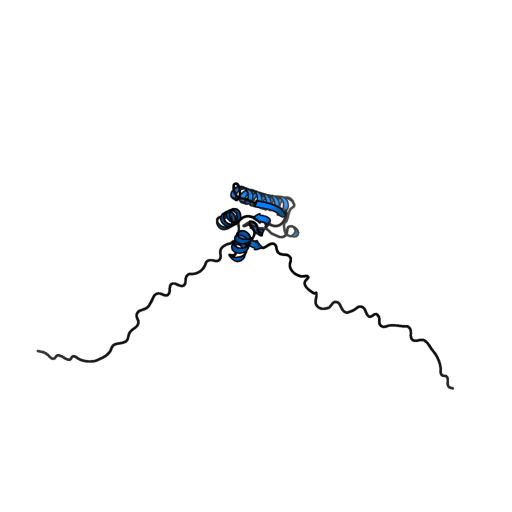
ATOM 726 N N . PHE A 1 99 ? 5.881 -3.414 -2.336 1.00 98.62 99 PHE A N 1
ATOM 727 C CA . PHE A 1 99 ? 5.435 -3.613 -0.955 1.00 98.62 99 PHE A CA 1
ATOM 728 C C . PHE A 1 99 ? 5.399 -2.309 -0.146 1.00 98.62 99 PHE A C 1
ATOM 730 O O . PHE A 1 99 ? 6.132 -1.357 -0.431 1.00 98.62 99 PHE A O 1
ATOM 737 N N . LEU A 1 100 ? 4.587 -2.294 0.911 1.00 98.50 100 LEU A N 1
ATOM 738 C CA . LEU A 1 100 ? 4.595 -1.295 1.986 1.00 98.50 100 LEU A CA 1
ATOM 739 C C . LEU A 1 100 ? 4.633 -2.010 3.341 1.00 98.50 100 LEU A C 1
ATOM 741 O O . LEU A 1 100 ? 3.930 -2.996 3.522 1.00 98.50 100 LEU A O 1
ATOM 745 N N . ALA A 1 101 ? 5.404 -1.499 4.301 1.00 98.56 101 ALA A N 1
ATOM 746 C CA . ALA A 1 101 ? 5.241 -1.853 5.710 1.00 98.56 101 ALA A CA 1
ATOM 747 C C . ALA A 1 101 ? 4.485 -0.720 6.409 1.00 98.56 101 ALA A C 1
ATOM 749 O O . ALA A 1 101 ? 4.943 0.429 6.396 1.00 98.56 101 ALA A O 1
ATOM 750 N N . LEU A 1 102 ? 3.338 -1.035 7.004 1.00 98.75 102 LEU A N 1
ATOM 751 C CA . LEU A 1 102 ? 2.427 -0.074 7.620 1.00 98.75 102 LEU A CA 1
ATOM 752 C C . LEU A 1 102 ? 2.079 -0.503 9.048 1.00 98.75 102 LEU A C 1
ATOM 754 O O . LEU A 1 102 ? 2.043 -1.687 9.363 1.00 98.75 102 LEU A O 1
ATOM 758 N N . GLU A 1 103 ? 1.769 0.461 9.901 1.00 98.62 103 GLU A N 1
ATOM 759 C CA . GLU A 1 103 ? 0.974 0.252 11.109 1.00 98.62 103 GLU A CA 1
ATOM 760 C C . GLU A 1 103 ? -0.434 0.777 10.805 1.00 98.62 103 GLU A C 1
ATOM 762 O O . GLU A 1 103 ? -0.572 1.910 10.339 1.00 98.62 103 GLU A O 1
ATOM 767 N N . VAL A 1 104 ? -1.468 -0.040 11.000 1.00 98.69 104 VAL A N 1
ATOM 768 C CA . VAL A 1 104 ? -2.834 0.222 10.512 1.00 98.69 104 VAL A CA 1
ATOM 769 C C . VAL A 1 104 ? -3.879 -0.057 11.585 1.00 98.69 104 VAL A C 1
ATOM 771 O O . VAL A 1 104 ? -3.757 -1.017 12.346 1.00 98.69 104 VAL A O 1
ATOM 774 N N . SER A 1 105 ? -4.919 0.774 11.641 1.00 98.50 105 SER A N 1
ATOM 775 C CA . SER A 1 105 ? -6.124 0.510 12.432 1.00 98.50 105 SER A CA 1
ATOM 776 C C . SER A 1 105 ? -7.124 -0.376 11.682 1.00 98.50 105 SER A C 1
ATOM 778 O O . SER A 1 105 ? -6.988 -0.620 10.483 1.00 98.50 105 SER A O 1
ATOM 780 N N . LEU A 1 106 ? -8.186 -0.809 12.368 1.00 98.06 106 LEU A N 1
ATOM 781 C CA . LEU A 1 106 ? -9.266 -1.604 11.769 1.00 98.06 106 LEU A CA 1
ATOM 782 C C . LEU A 1 106 ? -9.895 -0.941 10.523 1.00 98.06 106 LEU A C 1
ATOM 784 O O . LEU A 1 106 ? -10.120 -1.610 9.520 1.00 98.06 106 LEU A O 1
ATOM 788 N N . GLY A 1 107 ? -10.122 0.378 10.552 1.00 98.19 107 GLY A N 1
ATOM 789 C CA . GLY A 1 107 ? -10.660 1.107 9.394 1.00 98.19 107 GLY A CA 1
ATOM 790 C C . GLY A 1 107 ? -9.679 1.188 8.218 1.00 98.19 107 GLY A C 1
ATOM 791 O O . GLY A 1 107 ? -10.099 1.174 7.066 1.00 98.19 107 GLY A O 1
ATOM 792 N N . ALA A 1 108 ? -8.372 1.216 8.495 1.00 98.56 108 ALA A N 1
ATOM 793 C CA . ALA A 1 108 ? -7.344 1.139 7.460 1.00 98.56 108 ALA A CA 1
ATOM 794 C C . ALA A 1 108 ? -7.249 -0.276 6.857 1.00 98.56 108 ALA A C 1
ATOM 796 O O . ALA A 1 108 ? -7.082 -0.404 5.649 1.00 98.56 108 ALA A O 1
ATOM 797 N N . LEU A 1 109 ? -7.420 -1.335 7.661 1.00 98.56 109 LEU A N 1
ATOM 798 C CA . LEU A 1 109 ? -7.514 -2.712 7.156 1.00 98.56 109 LEU A CA 1
ATOM 799 C C . LEU A 1 109 ? -8.720 -2.905 6.229 1.00 98.56 109 LEU A C 1
ATOM 801 O O . LEU A 1 109 ? -8.566 -3.513 5.176 1.00 98.56 109 LEU A O 1
ATOM 805 N N . GLN A 1 110 ? -9.887 -2.346 6.566 1.00 98.19 110 GLN A N 1
ATOM 806 C CA . GLN A 1 110 ? -11.051 -2.394 5.676 1.00 98.19 110 GLN A CA 1
ATOM 807 C C . GLN A 1 110 ? -10.771 -1.696 4.331 1.00 98.19 110 GLN A C 1
ATOM 809 O O . GLN A 1 110 ? -11.063 -2.255 3.279 1.00 98.19 110 GLN A O 1
ATOM 814 N N . ALA A 1 111 ? -10.134 -0.521 4.347 1.00 98.44 111 ALA A N 1
ATOM 815 C CA . ALA A 1 111 ? -9.748 0.173 3.117 1.00 98.44 111 ALA A CA 1
ATOM 816 C C . ALA A 1 111 ? -8.705 -0.605 2.280 1.00 98.44 111 ALA A C 1
ATOM 818 O O . ALA A 1 111 ? -8.721 -0.516 1.053 1.00 98.44 111 ALA A O 1
ATOM 819 N N . LEU A 1 112 ? -7.821 -1.394 2.911 1.00 98.44 112 LEU A N 1
ATOM 820 C CA . LEU A 1 112 ? -6.919 -2.315 2.202 1.00 98.44 112 LEU A CA 1
ATOM 821 C C . LEU A 1 112 ? -7.664 -3.508 1.582 1.00 98.44 112 LEU A C 1
ATOM 823 O O . LEU A 1 112 ? -7.311 -3.910 0.477 1.00 98.44 112 LEU A O 1
ATOM 827 N N . GLU A 1 113 ? -8.677 -4.053 2.263 1.00 98.06 113 GLU A N 1
ATOM 828 C CA . GLU A 1 113 ? -9.513 -5.153 1.754 1.00 98.06 113 GLU A CA 1
ATOM 829 C C . GLU A 1 113 ? -10.327 -4.732 0.520 1.00 98.06 113 GLU A C 1
ATOM 831 O O . GLU A 1 113 ? -10.437 -5.476 -0.452 1.00 98.06 113 GLU A O 1
ATOM 836 N N . GLU A 1 114 ? -10.853 -3.506 0.529 1.00 97.81 114 GLU A N 1
ATOM 837 C CA . GLU A 1 114 ? -11.631 -2.936 -0.578 1.00 97.81 114 GLU A CA 1
ATOM 838 C C . GLU A 1 114 ? -10.751 -2.459 -1.761 1.00 97.81 114 GLU A C 1
ATOM 840 O O . GLU A 1 114 ? -11.265 -2.163 -2.844 1.00 97.81 114 GLU A O 1
ATOM 845 N N . SER A 1 115 ? -9.421 -2.400 -1.597 1.00 98.19 115 SER A N 1
ATOM 846 C CA . SER A 1 115 ? -8.502 -1.843 -2.596 1.00 98.19 115 SER A CA 1
ATOM 847 C C . SER A 1 115 ? -8.191 -2.800 -3.754 1.00 98.19 115 SER A C 1
ATOM 849 O O . SER A 1 115 ? -7.488 -3.807 -3.623 1.00 98.19 115 SER A O 1
ATOM 851 N N . ALA A 1 116 ? -8.563 -2.387 -4.969 1.00 97.75 116 ALA A N 1
ATOM 852 C CA . ALA A 1 116 ? -8.167 -3.054 -6.213 1.00 97.75 116 ALA A CA 1
ATOM 853 C C . ALA A 1 116 ? -6.648 -2.988 -6.509 1.00 97.75 116 ALA A C 1
ATOM 855 O O . ALA A 1 116 ? -6.176 -3.609 -7.470 1.00 97.75 116 ALA A O 1
ATOM 856 N N . LEU A 1 117 ? -5.859 -2.278 -5.694 1.00 98.12 117 LEU A N 1
ATOM 857 C CA . LEU A 1 117 ? -4.400 -2.190 -5.799 1.00 98.12 117 LEU A CA 1
ATOM 858 C C . LEU A 1 117 ? -3.666 -3.172 -4.871 1.00 98.12 117 LEU A C 1
ATOM 860 O O . LEU A 1 117 ? -2.484 -3.436 -5.098 1.00 98.12 117 LEU A O 1
ATOM 864 N N . VAL A 1 118 ? -4.337 -3.743 -3.867 1.00 98.31 118 VAL A N 1
ATOM 865 C CA . VAL A 1 118 ? -3.741 -4.664 -2.885 1.00 98.31 118 VAL A CA 1
ATOM 866 C C . VAL A 1 118 ? -3.889 -6.119 -3.342 1.00 98.31 118 VAL A C 1
ATOM 868 O O . VAL A 1 118 ? -4.964 -6.550 -3.764 1.00 98.31 118 VAL A O 1
ATOM 871 N N . MET A 1 119 ? -2.798 -6.888 -3.298 1.00 97.38 119 MET A N 1
ATOM 872 C CA . MET A 1 119 ? -2.793 -8.335 -3.571 1.00 97.38 119 MET A CA 1
ATOM 873 C C . MET A 1 119 ? -2.905 -9.193 -2.313 1.00 97.38 119 MET A C 1
ATOM 875 O O . MET A 1 119 ? -3.423 -10.301 -2.403 1.00 97.38 119 MET A O 1
ATOM 879 N N . GLY A 1 120 ? -2.413 -8.700 -1.179 1.00 97.56 120 GLY A N 1
ATOM 880 C CA . GLY A 1 120 ? -2.388 -9.428 0.084 1.00 97.56 120 GLY A CA 1
ATOM 881 C C . GLY A 1 120 ? -1.818 -8.571 1.210 1.00 97.56 120 GLY A C 1
ATOM 882 O O . GLY A 1 120 ? -1.080 -7.612 0.961 1.00 97.56 120 GLY A O 1
ATOM 883 N N . VAL A 1 121 ? -2.171 -8.922 2.442 1.00 98.25 121 VAL A N 1
ATOM 884 C CA . VAL A 1 121 ? -1.732 -8.271 3.678 1.00 98.25 121 VAL A CA 1
ATOM 885 C C . VAL A 1 121 ? -1.308 -9.350 4.673 1.00 98.25 121 VAL A C 1
ATOM 887 O O . VAL A 1 121 ? -2.071 -10.263 4.970 1.00 98.25 121 VAL A O 1
ATOM 890 N N . GLU A 1 122 ? -0.102 -9.238 5.220 1.00 97.12 122 GLU A N 1
ATOM 891 C CA . GLU A 1 122 ? 0.454 -10.178 6.204 1.00 97.12 122 GLU A CA 1
ATOM 892 C C . GLU A 1 122 ? 0.860 -9.435 7.485 1.00 97.12 122 GLU A C 1
ATOM 894 O O . GLU A 1 122 ? 1.238 -8.267 7.428 1.00 97.12 122 GLU A O 1
ATOM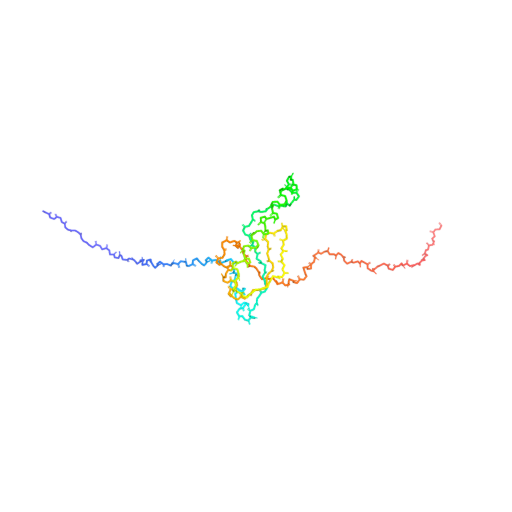 899 N N . GLU A 1 123 ? 0.790 -10.082 8.655 1.00 97.00 123 GLU A N 1
ATOM 900 C CA . GLU A 1 123 ? 1.234 -9.479 9.925 1.00 97.00 123 GLU A CA 1
ATOM 901 C C . GLU A 1 123 ? 2.771 -9.363 9.957 1.00 97.00 123 GLU A C 1
ATOM 903 O O . GLU A 1 123 ? 3.486 -10.353 9.800 1.00 97.00 123 GLU A O 1
ATOM 908 N N . ASP A 1 124 ? 3.294 -8.165 10.217 1.00 95.75 124 ASP A N 1
ATOM 909 C CA . ASP A 1 124 ? 4.734 -7.882 10.311 1.00 95.75 124 ASP A CA 1
ATOM 910 C C . ASP A 1 124 ? 5.272 -8.314 11.689 1.00 95.75 124 ASP A C 1
ATOM 912 O O . ASP A 1 124 ? 5.403 -7.520 12.630 1.00 95.75 124 ASP A O 1
ATOM 916 N N . ARG A 1 125 ? 5.510 -9.626 11.818 1.00 89.62 125 ARG A N 1
ATOM 917 C CA . ARG A 1 125 ? 5.960 -10.301 13.045 1.00 89.62 125 ARG A CA 1
ATOM 918 C C . ARG A 1 125 ? 7.460 -10.583 13.021 1.00 89.62 125 ARG A C 1
ATOM 920 O O . ARG A 1 125 ? 8.051 -10.872 11.987 1.00 89.62 125 ARG A O 1
ATOM 927 N N . LEU A 1 126 ? 8.065 -10.597 14.208 1.00 78.56 126 LEU A N 1
ATOM 928 C CA . LEU A 1 126 ? 9.410 -11.138 14.392 1.00 78.56 126 LEU A CA 1
ATOM 929 C C . LEU A 1 126 ? 9.352 -12.666 14.465 1.00 78.56 126 LEU A C 1
ATOM 931 O O . LEU A 1 126 ? 8.888 -13.222 15.463 1.00 78.56 126 LEU A O 1
ATOM 935 N N . ASP A 1 127 ? 9.875 -13.332 13.440 1.00 72.62 127 ASP A N 1
ATOM 936 C CA . ASP A 1 127 ? 10.157 -14.763 13.503 1.00 72.62 127 ASP A CA 1
ATOM 937 C C . ASP A 1 127 ? 11.349 -15.063 14.419 1.00 72.62 127 ASP A C 1
ATOM 939 O O . ASP A 1 127 ? 12.312 -14.297 14.534 1.00 72.62 127 ASP A O 1
ATOM 943 N N . SER A 1 128 ? 11.300 -16.228 15.067 1.00 68.56 128 SER A N 1
ATOM 944 C CA . SER A 1 128 ? 12.433 -16.728 15.849 1.00 68.56 128 SER A CA 1
ATOM 945 C C . SER A 1 128 ? 13.623 -17.050 14.933 1.00 68.56 128 SER A C 1
ATOM 947 O O . SER A 1 128 ? 13.412 -17.529 13.817 1.00 68.56 128 SER A O 1
ATOM 949 N N . PRO A 1 129 ? 14.881 -16.863 15.387 1.00 72.00 129 PRO A N 1
ATOM 950 C CA . PRO A 1 129 ? 16.053 -17.170 14.576 1.00 72.00 129 PRO A CA 1
ATOM 951 C C . PRO A 1 129 ? 16.024 -18.614 14.068 1.00 72.00 129 PRO A C 1
ATOM 953 O O . PRO A 1 129 ? 16.094 -19.563 14.854 1.00 72.00 129 PRO A O 1
ATOM 956 N N . GLN A 1 130 ? 15.958 -18.778 12.746 1.00 67.75 130 GLN A N 1
ATOM 957 C CA . GLN A 1 130 ? 16.027 -20.087 12.107 1.00 67.75 130 GLN A CA 1
ATOM 958 C C . GLN A 1 130 ? 17.385 -20.720 12.429 1.00 67.75 130 GLN A C 1
ATOM 960 O O . GLN A 1 130 ? 18.433 -20.270 11.956 1.00 67.75 130 GLN A O 1
ATOM 965 N N . ARG A 1 131 ? 17.387 -21.758 13.275 1.00 65.31 131 ARG A N 1
ATOM 966 C CA . ARG A 1 131 ? 18.601 -22.507 13.612 1.00 65.31 131 ARG A CA 1
ATOM 967 C C . ARG A 1 131 ? 19.090 -23.200 12.342 1.00 65.31 131 ARG A C 1
ATOM 969 O O . ARG A 1 131 ? 18.534 -24.223 11.954 1.00 65.31 131 ARG A O 1
ATOM 976 N N . THR A 1 132 ? 20.162 -22.690 11.738 1.00 70.19 132 THR A N 1
ATOM 977 C CA . THR A 1 132 ? 20.834 -23.364 10.619 1.00 70.19 132 THR A CA 1
ATOM 978 C C . THR A 1 132 ? 21.234 -24.785 11.026 1.00 70.19 132 THR A C 1
ATOM 980 O O . THR A 1 132 ? 22.030 -24.927 11.965 1.00 70.19 132 THR A O 1
ATOM 983 N N . PRO A 1 133 ? 20.738 -25.835 10.345 1.00 66.81 133 PRO A N 1
ATOM 984 C CA . PRO A 1 133 ? 21.279 -27.172 10.519 1.00 66.81 133 PRO A CA 1
ATOM 985 C C . PRO A 1 133 ? 22.725 -27.187 10.002 1.00 66.81 133 PRO A C 1
ATOM 987 O O . PRO A 1 133 ? 23.022 -26.639 8.945 1.00 66.81 133 PRO A O 1
ATOM 990 N N . ASN A 1 134 ? 23.624 -27.817 10.761 1.00 63.88 134 ASN A N 1
ATOM 991 C CA . ASN A 1 134 ? 25.042 -28.014 10.434 1.00 63.88 134 ASN A CA 1
ATOM 992 C C . ASN A 1 134 ? 25.911 -26.749 10.273 1.00 63.88 134 ASN A C 1
ATOM 994 O O . ASN A 1 134 ? 26.517 -26.515 9.229 1.00 63.88 134 ASN A O 1
ATOM 998 N N . ARG A 1 135 ? 26.153 -26.039 11.384 1.00 65.00 135 ARG A N 1
ATOM 999 C CA . ARG A 1 135 ? 27.522 -25.563 11.654 1.00 65.00 135 ARG A CA 1
ATOM 1000 C C . ARG A 1 135 ? 28.217 -26.625 12.517 1.00 65.00 135 ARG A C 1
ATOM 1002 O O . ARG A 1 135 ? 27.784 -26.794 13.658 1.00 65.00 135 ARG A O 1
ATOM 1009 N N . PRO A 1 136 ? 29.236 -27.354 12.021 1.00 58.41 136 PRO A N 1
ATOM 1010 C CA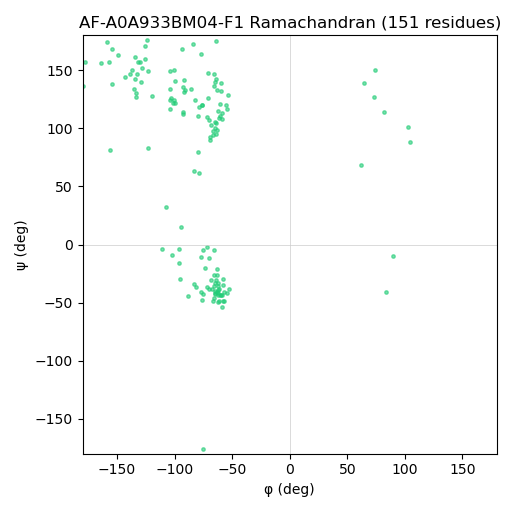 . PRO A 1 136 ? 29.993 -28.267 12.871 1.00 58.41 136 PRO A CA 1
ATOM 1011 C C . PRO A 1 136 ? 30.627 -27.474 14.018 1.00 58.41 136 PRO A C 1
ATOM 1013 O O . PRO A 1 136 ? 31.095 -26.349 13.820 1.00 58.41 136 PRO A O 1
ATOM 1016 N N . ALA A 1 137 ? 30.599 -28.039 15.225 1.00 62.66 137 ALA A N 1
ATOM 1017 C CA . ALA A 1 137 ? 31.233 -27.415 16.376 1.00 62.66 137 ALA A CA 1
ATOM 1018 C C . ALA A 1 137 ? 32.731 -27.242 16.092 1.00 62.66 137 ALA A C 1
ATOM 1020 O O . ALA A 1 137 ? 33.386 -28.178 15.636 1.00 62.66 137 ALA A O 1
ATOM 1021 N N . ALA A 1 138 ? 33.265 -26.047 16.353 1.00 63.09 138 ALA A N 1
ATOM 1022 C CA . ALA A 1 138 ? 34.700 -25.824 16.274 1.00 63.09 138 ALA A CA 1
ATOM 1023 C C . ALA A 1 138 ? 35.385 -26.724 17.309 1.00 63.09 138 ALA A C 1
ATOM 1025 O O . ALA A 1 138 ? 35.167 -26.557 18.512 1.00 63.09 138 ALA A O 1
ATOM 1026 N N . ASP A 1 139 ? 36.180 -27.679 16.830 1.00 57.16 139 ASP A N 1
ATOM 1027 C CA . ASP A 1 139 ? 36.934 -28.593 17.676 1.00 57.16 139 ASP A CA 1
ATOM 1028 C C . ASP A 1 139 ? 37.903 -27.799 18.566 1.00 57.16 139 ASP A C 1
ATOM 1030 O O . ASP A 1 139 ? 38.871 -27.203 18.094 1.00 57.16 139 ASP A O 1
ATOM 1034 N N . LYS A 1 140 ? 37.617 -27.766 19.872 1.00 57.69 140 LYS A N 1
ATOM 1035 C CA . LYS A 1 140 ? 38.507 -27.200 20.900 1.00 57.69 140 LYS A CA 1
ATOM 1036 C C . LYS A 1 140 ? 39.394 -28.272 21.553 1.00 57.69 140 LYS A C 1
ATOM 1038 O O . LYS A 1 140 ? 39.968 -28.029 22.612 1.00 57.69 140 LYS A O 1
ATOM 1043 N N . GLY A 1 141 ? 39.488 -29.453 20.945 1.00 58.19 141 GLY A N 1
ATOM 1044 C CA . GLY A 1 141 ? 40.012 -30.686 21.521 1.00 58.19 141 GLY A CA 1
ATOM 1045 C C . GLY A 1 141 ? 41.381 -31.138 21.016 1.00 58.19 141 GLY A C 1
ATOM 1046 O O . GLY A 1 141 ? 41.628 -32.342 21.008 1.00 58.19 141 GLY A O 1
ATOM 1047 N N . ARG A 1 142 ? 42.306 -30.233 20.654 1.00 54.75 142 ARG A N 1
ATOM 1048 C CA . ARG A 1 142 ? 43.718 -30.623 20.458 1.00 54.75 142 ARG A CA 1
ATOM 1049 C C . ARG A 1 142 ? 44.709 -29.838 21.311 1.00 54.75 142 ARG A C 1
ATOM 1051 O O . ARG A 1 142 ? 45.378 -28.920 20.847 1.00 54.75 142 ARG A O 1
ATOM 1058 N N . ALA A 1 143 ? 44.860 -30.292 22.553 1.00 53.62 143 ALA A N 1
ATOM 1059 C CA . ALA A 1 143 ? 46.091 -30.078 23.303 1.00 53.62 143 ALA A CA 1
ATOM 1060 C C . ALA A 1 143 ? 47.265 -30.810 22.610 1.00 53.62 143 ALA A C 1
ATOM 1062 O O . ALA A 1 143 ? 47.073 -31.919 22.094 1.00 53.62 143 ALA A O 1
ATOM 1063 N N . PRO A 1 144 ? 48.480 -30.233 22.588 1.00 49.19 144 PRO A N 1
ATOM 1064 C CA . PRO A 1 144 ? 49.670 -30.948 22.151 1.00 49.19 144 PRO A CA 1
ATOM 1065 C C . PRO A 1 144 ? 50.049 -31.987 23.213 1.00 49.19 144 PRO A C 1
ATOM 1067 O O . PRO A 1 144 ? 50.503 -31.640 24.300 1.00 49.19 144 PRO A O 1
ATOM 1070 N N . ALA A 1 145 ? 49.864 -33.269 22.897 1.00 48.62 145 ALA A N 1
ATOM 1071 C CA . ALA A 1 145 ? 50.434 -34.348 23.691 1.00 48.62 145 ALA A CA 1
ATOM 1072 C C . ALA A 1 145 ? 51.953 -34.351 23.488 1.00 48.62 145 ALA A C 1
ATOM 1074 O O . ALA A 1 145 ? 52.444 -34.709 22.415 1.00 48.62 145 ALA A O 1
ATOM 1075 N N . GLY A 1 146 ? 52.681 -33.908 24.507 1.00 53.44 146 GLY A N 1
ATOM 1076 C CA . GLY A 1 146 ? 54.112 -34.138 24.594 1.00 53.44 146 GLY A CA 1
ATOM 1077 C C . GLY A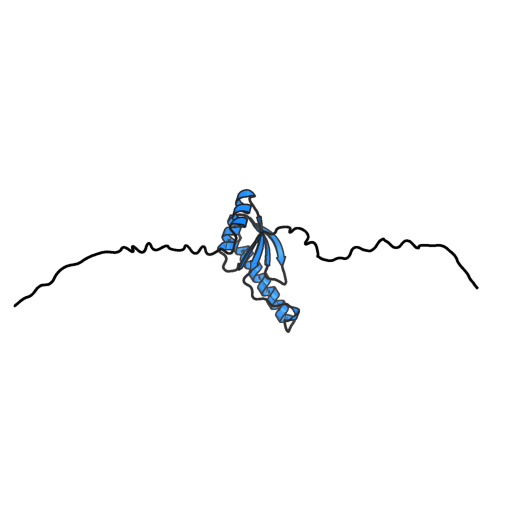 1 146 ? 54.433 -35.567 25.036 1.00 53.44 146 GLY A C 1
ATOM 1078 O O . GLY A 1 146 ? 53.613 -36.248 25.647 1.00 53.44 146 GLY A O 1
ATOM 1079 N N . GLU A 1 147 ? 55.698 -35.911 24.802 1.00 46.84 147 GLU A N 1
ATOM 1080 C CA . GLU A 1 147 ? 56.544 -36.737 25.672 1.00 46.84 147 GLU A CA 1
ATOM 1081 C C . GLU A 1 147 ? 56.810 -38.227 25.326 1.00 46.84 147 GLU A C 1
ATOM 1083 O O . GLU A 1 147 ? 56.066 -39.141 25.658 1.00 46.84 147 GLU A O 1
ATOM 1088 N N . ASN A 1 148 ? 58.012 -38.414 24.758 1.00 49.31 148 ASN A N 1
ATOM 1089 C CA . ASN A 1 148 ? 59.061 -39.385 25.112 1.00 49.31 148 ASN A CA 1
ATOM 1090 C C . ASN A 1 148 ? 58.978 -40.906 24.814 1.00 49.31 148 ASN A C 1
ATOM 1092 O O . ASN A 1 148 ? 58.190 -41.658 25.370 1.00 49.31 148 ASN A O 1
ATOM 1096 N N . SER A 1 149 ? 60.068 -41.338 24.151 1.00 51.66 149 SER A N 1
ATOM 1097 C CA . SER A 1 149 ? 60.865 -42.559 24.400 1.00 51.66 149 SER A CA 1
ATOM 1098 C C . SER A 1 149 ? 60.395 -43.918 23.851 1.00 51.66 149 SER A C 1
ATOM 1100 O O . SER A 1 149 ? 59.470 -44.527 24.375 1.00 51.66 149 SER A O 1
ATOM 1102 N N . CYS A 1 150 ? 61.168 -44.486 22.907 1.00 44.44 150 CYS A N 1
ATOM 1103 C CA . CYS A 1 150 ? 62.100 -45.602 23.195 1.00 44.44 150 CYS A CA 1
ATOM 1104 C C . CYS A 1 150 ? 62.887 -46.085 21.949 1.00 44.44 150 CYS A C 1
ATOM 1106 O O . CYS A 1 150 ? 62.323 -46.285 20.879 1.00 44.44 150 CYS A O 1
ATOM 1108 N N . ILE A 1 151 ? 64.192 -46.325 22.132 1.00 48.53 151 ILE A N 1
ATOM 1109 C CA . ILE A 1 151 ? 65.144 -46.992 21.210 1.00 48.53 151 ILE A CA 1
ATOM 1110 C C . ILE A 1 151 ? 65.179 -48.494 21.570 1.00 48.53 151 ILE A C 1
ATOM 1112 O O . ILE A 1 151 ? 65.190 -48.786 22.770 1.00 48.53 151 ILE A O 1
ATOM 1116 N N . PRO A 1 152 ? 65.136 -49.456 20.615 1.00 56.66 152 PRO A N 1
ATOM 1117 C CA . PRO A 1 152 ? 66.357 -50.208 20.216 1.00 56.66 152 PRO A CA 1
ATOM 1118 C C . PRO A 1 152 ? 66.327 -50.795 18.771 1.00 56.66 152 PRO A C 1
ATOM 1120 O O . PRO A 1 152 ? 65.270 -50.838 18.152 1.00 56.66 152 PRO A O 1
ATOM 1123 N N . ARG A 1 153 ? 67.410 -51.306 18.160 1.00 47.50 153 ARG A N 1
ATOM 1124 C CA . ARG A 1 153 ? 68.847 -51.417 18.502 1.00 47.50 153 ARG A CA 1
ATOM 1125 C C . ARG A 1 153 ? 69.688 -50.901 17.331 1.00 47.50 153 ARG A C 1
ATOM 1127 O O . ARG A 1 153 ? 69.232 -51.105 16.187 1.00 47.50 153 ARG A O 1
#

Secondary structure (DSSP, 8-state):
---------------------------SS-HHHHHHHHHHSEEEEEEEE------GGGSSSHHHHHHHHHHHHHHHHHHHHHTTTS-EEEEEE-SSSSEEEEEEEHHHHHHHHS-TTEEEEEE---PPP---S--------------------

Foldseek 3Di:
DDDDDDDDDDDDDDPPPPPPPPPPPQFLEHPVLLVVLVVPVKFKKKWAWPADADDVVPDPDPVSQVVSLVRLVVLVVVLVVLCPPFDKDWPDRDRRHNITIMIGHSVSSVSLRVDPTTPHMDGPDDDDPDPDPDPPPDDPPDDDDDDDDDDDD

pLDDT: mean 83.12, std 20.2, range [41.41, 98.75]

Sequence (153 aa):
MGPKTRFFLSGWVALLLGIGMATATAGVVPEAVVDRAAREGTVRVIVQLRVSTRPEGELGSPDAVASQRQAIAAAQSAVLKELAGTSYRVIRTYETIPFLALEVSLGALQALEESALVMGVEEDRLDSPQRTPNRPAADKGRAPAGENSCIPR